Protein AF-A0AAV7DV89-F1 (afdb_monomer)

Foldseek 3Di:
DVLLLVLLQAQKAWDWDDDPNDTDTAIDGDDPVVSSVLSVVLLLVQLVVVCVVPVDDSVVSSVVSSVQSNVCHGDSNVVSVVRVVSNVVRVVRNVSPPPDPVVPPPDDDDDDDDDPDPPPDDD

Secondary structure (DSSP, 8-state):
-HHHHHHH--SEEEEEEEETTEEEEEEEEPPHHHHHHHHHHHHHHHHHHHHHHH---HHHHHHHHHHHHHTT-SHHHHHHHHHHHHHHHTGGGGGGGT---TTS-------------------

Structure (mmCIF, N/CA/C/O backbone):
data_AF-A0AAV7DV89-F1
#
_entry.id   AF-A0AAV7DV89-F1
#
loop_
_atom_site.group_PDB
_atom_site.id
_atom_site.type_symbol
_atom_site.label_atom_id
_atom_site.label_alt_id
_atom_site.label_comp_id
_atom_site.label_asym_id
_atom_site.label_entity_id
_atom_site.label_seq_id
_atom_site.pdbx_PDB_ins_code
_atom_site.Cartn_x
_atom_site.Cartn_y
_atom_site.Cartn_z
_atom_site.occupancy
_atom_site.B_iso_or_equiv
_atom_site.auth_seq_id
_atom_site.auth_comp_id
_atom_site.auth_asym_id
_atom_site.auth_atom_id
_atom_site.pdbx_PDB_model_num
ATOM 1 N N . MET A 1 1 ? 0.422 -11.874 -13.757 1.00 79.88 1 MET A N 1
ATOM 2 C CA . MET A 1 1 ? 0.107 -10.480 -13.340 1.00 79.88 1 MET A CA 1
ATOM 3 C C . MET A 1 1 ? -0.885 -10.447 -12.180 1.00 79.88 1 MET A C 1
ATOM 5 O O . MET A 1 1 ? -0.644 -9.702 -11.240 1.00 79.88 1 MET A O 1
ATOM 9 N N . VAL A 1 2 ? -1.951 -11.257 -12.205 1.00 90.88 2 VAL A N 1
ATOM 10 C CA . VAL A 1 2 ? -2.949 -11.334 -11.117 1.00 90.88 2 VAL A CA 1
ATOM 11 C C . VAL A 1 2 ? -2.300 -11.646 -9.759 1.00 90.88 2 VAL A C 1
ATOM 13 O O . VAL A 1 2 ? -2.501 -10.891 -8.808 1.00 90.88 2 VAL A O 1
ATOM 16 N N . ASP A 1 3 ? -1.413 -12.644 -9.711 1.00 93.25 3 ASP A N 1
ATOM 17 C CA . ASP A 1 3 ? -0.704 -13.043 -8.480 1.00 93.25 3 ASP A CA 1
ATOM 18 C C . ASP A 1 3 ? 0.190 -11.926 -7.916 1.00 93.25 3 ASP A C 1
ATOM 20 O O . ASP A 1 3 ? 0.318 -11.746 -6.705 1.00 93.25 3 ASP A O 1
ATOM 24 N N . ALA A 1 4 ? 0.796 -11.119 -8.795 1.00 93.75 4 ALA A N 1
ATOM 25 C CA . ALA A 1 4 ? 1.640 -9.996 -8.388 1.00 93.75 4 ALA A CA 1
ATOM 26 C C . ALA A 1 4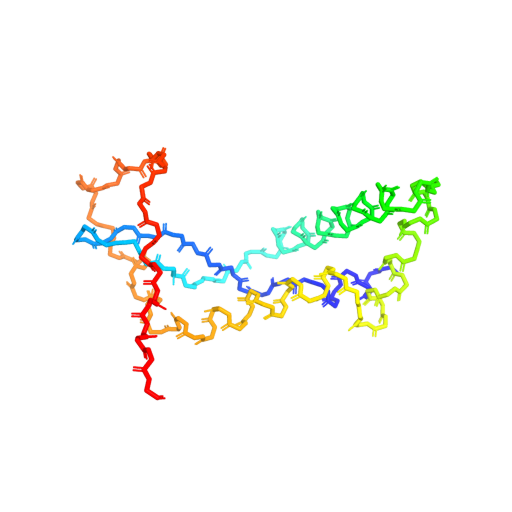 ? 0.820 -8.906 -7.682 1.00 93.75 4 ALA A C 1
ATOM 28 O O . ALA A 1 4 ? 1.249 -8.359 -6.665 1.00 93.75 4 ALA A O 1
ATOM 29 N N . VAL A 1 5 ? -0.382 -8.616 -8.193 1.00 94.06 5 VAL A N 1
ATOM 30 C CA . VAL A 1 5 ? -1.305 -7.669 -7.555 1.00 94.06 5 VAL A CA 1
AT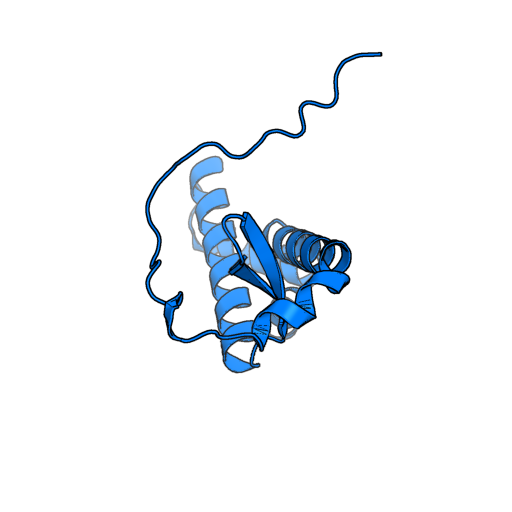OM 31 C C . VAL A 1 5 ? -1.777 -8.229 -6.218 1.00 94.06 5 VAL A C 1
ATOM 33 O O . VAL A 1 5 ? -1.795 -7.503 -5.229 1.00 94.06 5 VAL A O 1
ATOM 36 N N . GLU A 1 6 ? -2.110 -9.517 -6.155 1.00 94.31 6 GLU A N 1
ATOM 37 C CA . GLU A 1 6 ? -2.564 -10.183 -4.933 1.00 94.31 6 GLU A CA 1
ATOM 38 C C . GLU A 1 6 ? -1.546 -10.130 -3.790 1.00 94.31 6 GLU A C 1
ATOM 40 O O . GLU A 1 6 ? -1.912 -9.819 -2.656 1.00 94.31 6 GLU A O 1
ATOM 45 N N . ASN A 1 7 ? -0.256 -10.276 -4.096 1.00 94.56 7 ASN A N 1
ATOM 46 C CA . ASN A 1 7 ? 0.815 -10.106 -3.113 1.00 94.56 7 ASN A CA 1
ATOM 47 C C . ASN A 1 7 ? 0.878 -8.688 -2.509 1.00 94.56 7 ASN A C 1
ATOM 49 O O . ASN A 1 7 ? 1.357 -8.521 -1.384 1.00 94.56 7 ASN A O 1
ATOM 53 N N . ILE A 1 8 ? 0.413 -7.663 -3.231 1.00 95.88 8 ILE A N 1
ATOM 54 C CA . ILE A 1 8 ? 0.459 -6.255 -2.802 1.00 95.88 8 ILE A CA 1
ATOM 55 C C . ILE A 1 8 ? -0.859 -5.799 -2.163 1.00 95.88 8 ILE A C 1
ATOM 57 O O . ILE A 1 8 ? -0.835 -4.863 -1.361 1.00 95.88 8 ILE A O 1
ATOM 61 N N . LYS A 1 9 ? -1.990 -6.460 -2.449 1.00 95.06 9 LYS A N 1
ATOM 62 C CA . LYS A 1 9 ? -3.316 -6.102 -1.910 1.00 95.06 9 LYS A CA 1
ATOM 63 C C . LYS A 1 9 ? -3.278 -5.957 -0.378 1.00 95.06 9 LYS A C 1
ATOM 65 O O . LYS A 1 9 ? -2.993 -6.941 0.317 1.00 95.06 9 LYS A O 1
ATOM 70 N N . PRO A 1 10 ? -3.540 -4.754 0.169 1.00 96.06 10 PRO A N 1
ATOM 71 C CA . PRO A 1 10 ? -3.642 -4.558 1.608 1.00 96.06 10 PRO A CA 1
ATOM 72 C C . PRO A 1 10 ? -5.022 -4.997 2.110 1.00 96.06 10 PRO A C 1
ATOM 74 O O . PRO A 1 10 ? -6.031 -4.659 1.507 1.00 96.06 10 PRO A O 1
ATOM 77 N N . ILE A 1 11 ? -5.068 -5.724 3.228 1.00 94.69 11 ILE A N 1
ATOM 78 C CA . ILE A 1 11 ? -6.324 -6.141 3.877 1.00 94.69 11 ILE A CA 1
ATOM 79 C C . ILE A 1 11 ? -6.898 -5.015 4.751 1.00 94.69 11 ILE A C 1
ATOM 81 O O . ILE A 1 11 ? -8.101 -4.751 4.734 1.00 94.69 11 ILE A O 1
ATOM 85 N N . CYS A 1 12 ? -6.017 -4.340 5.488 1.00 93.69 12 CYS A N 1
ATOM 86 C CA . CYS A 1 12 ? -6.361 -3.240 6.379 1.00 93.69 12 CYS A CA 1
ATOM 87 C C . CYS A 1 12 ? -5.868 -1.908 5.806 1.00 93.69 12 CYS A C 1
ATOM 89 O O . CYS A 1 12 ? -4.922 -1.889 5.020 1.00 93.69 12 CYS A O 1
ATOM 91 N N . GLU A 1 13 ? -6.494 -0.811 6.214 1.00 92.88 13 GLU A N 1
ATOM 92 C CA . GLU A 1 13 ? -5.997 0.559 6.098 1.00 92.88 13 GLU A CA 1
ATOM 93 C C . GLU A 1 13 ? -5.995 1.217 7.480 1.00 92.88 13 GLU A C 1
ATOM 95 O O . GLU A 1 13 ? -6.558 0.677 8.433 1.00 92.88 13 GLU A O 1
ATOM 100 N N . VAL A 1 14 ? -5.324 2.358 7.593 1.00 93.44 14 VAL A N 1
ATOM 101 C CA . VAL A 1 14 ? -5.288 3.164 8.813 1.00 93.44 14 VAL A CA 1
ATOM 102 C C . VAL A 1 14 ? -5.871 4.528 8.468 1.00 93.44 14 VAL A C 1
ATOM 104 O O . VAL A 1 14 ? -5.420 5.167 7.515 1.00 93.44 14 VAL A O 1
ATOM 107 N N . GLU A 1 15 ? -6.893 4.942 9.207 1.00 90.00 15 GLU A N 1
ATOM 108 C CA . GLU A 1 15 ? -7.586 6.220 9.058 1.00 90.00 15 GLU A CA 1
ATOM 109 C C . GLU A 1 15 ? -7.273 7.119 10.256 1.00 90.00 15 GLU A C 1
ATOM 111 O O . GLU A 1 15 ? -7.212 6.657 11.391 1.00 90.00 15 GLU A O 1
ATOM 116 N N . LYS A 1 16 ? -7.074 8.414 10.009 1.00 90.00 16 LYS A N 1
ATOM 117 C CA . LYS A 1 16 ? -6.841 9.395 11.071 1.00 90.0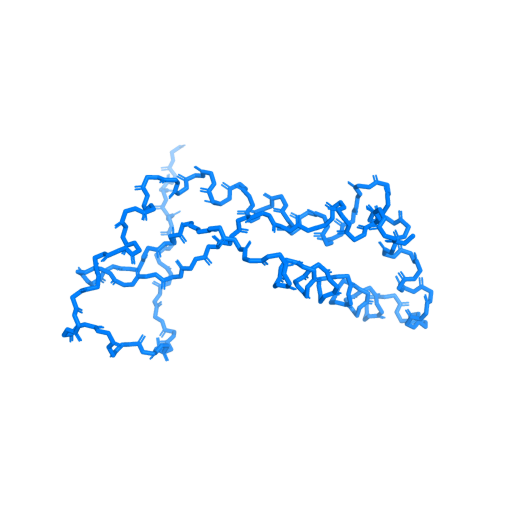0 16 LYS A CA 1
ATOM 118 C C . LYS A 1 16 ? -8.176 9.844 11.648 1.00 90.00 16 LYS A C 1
ATOM 120 O O . LYS A 1 16 ? -8.982 10.425 10.927 1.00 90.00 16 LYS A O 1
ATOM 125 N N . VAL A 1 17 ? -8.391 9.604 12.937 1.00 88.56 17 VAL A N 1
ATOM 126 C CA . VAL A 1 17 ? -9.614 9.985 13.653 1.00 88.56 17 VAL A CA 1
ATOM 127 C C . VAL A 1 17 ? -9.244 10.914 14.803 1.00 88.56 17 VAL A C 1
ATOM 129 O O . VAL A 1 17 ? -8.414 10.570 15.640 1.00 88.56 17 VAL A O 1
ATOM 132 N N . GLY A 1 18 ? -9.856 12.098 14.842 1.00 88.44 18 GLY A N 1
ATOM 133 C CA . GLY A 1 18 ? -9.744 13.013 15.975 1.00 88.44 18 GLY A CA 1
ATOM 134 C C . GLY A 1 18 ? -10.711 12.610 17.084 1.00 88.44 18 GLY A C 1
ATOM 135 O O . GLY A 1 18 ? -11.902 12.463 16.821 1.00 88.44 18 GLY A O 1
ATOM 136 N N . VAL A 1 19 ? -10.214 12.427 18.306 1.00 84.25 19 VAL A N 1
ATOM 137 C CA . VAL A 1 19 ? -11.028 12.155 19.497 1.00 84.25 19 VAL A CA 1
ATOM 138 C C . VAL A 1 19 ? -10.503 13.016 20.638 1.00 84.25 19 VAL A C 1
ATOM 140 O O . VAL A 1 19 ? -9.322 12.935 20.971 1.00 84.25 19 VAL A O 1
ATOM 143 N N . ALA A 1 20 ? -11.374 13.844 21.225 1.00 82.62 20 ALA A N 1
ATOM 144 C CA . ALA A 1 20 ? -11.064 14.660 22.404 1.00 82.62 20 ALA A CA 1
ATOM 145 C C . ALA A 1 20 ? -9.739 15.455 22.291 1.00 82.62 20 ALA A C 1
ATOM 147 O O . ALA A 1 20 ? -8.927 15.476 23.212 1.00 82.62 20 ALA A O 1
ATOM 148 N N . GLY A 1 21 ? -9.496 16.081 21.133 1.00 85.88 21 GLY A N 1
ATOM 149 C CA . GLY A 1 21 ? -8.316 16.926 20.895 1.00 85.88 21 GLY A CA 1
ATOM 150 C C . GLY A 1 21 ? -7.029 16.192 20.492 1.00 85.88 21 GLY A C 1
ATOM 151 O O . GLY A 1 21 ? -6.049 16.856 20.171 1.00 85.88 21 GLY A O 1
ATOM 152 N N . THR A 1 22 ? -7.020 14.855 20.441 1.00 88.44 22 THR A N 1
ATOM 153 C CA . THR A 1 22 ? -5.890 14.054 19.924 1.00 88.44 22 THR A CA 1
ATOM 154 C C . THR A 1 22 ? -6.262 13.368 18.610 1.00 88.44 22 THR A C 1
ATOM 156 O O . THR A 1 22 ? -7.416 12.995 18.403 1.00 88.44 22 THR A O 1
ATOM 159 N N . ILE A 1 23 ? -5.292 13.188 17.708 1.00 90.00 23 ILE A N 1
ATOM 160 C CA . ILE A 1 23 ? -5.478 12.454 16.448 1.00 90.00 23 ILE A CA 1
ATOM 161 C C . ILE A 1 23 ? -4.898 11.050 16.601 1.00 90.00 23 ILE A C 1
ATOM 163 O O . ILE A 1 23 ? -3.694 10.888 16.788 1.00 90.00 23 ILE A O 1
ATOM 167 N N . TYR A 1 24 ? -5.751 10.039 16.470 1.00 91.19 24 TYR A N 1
ATOM 168 C CA . TYR A 1 24 ? -5.369 8.634 16.511 1.00 91.19 24 TYR A CA 1
ATOM 169 C C . TYR A 1 24 ? -5.353 8.027 15.111 1.00 91.19 24 TYR A C 1
ATOM 171 O O . TYR A 1 24 ? -6.186 8.338 14.260 1.00 91.19 24 TYR A O 1
ATOM 179 N N . ASP A 1 25 ? -4.420 7.108 14.899 1.00 92.56 25 ASP A N 1
ATOM 180 C CA . ASP A 1 25 ? -4.356 6.263 13.715 1.00 92.56 25 ASP A CA 1
ATOM 181 C C . ASP A 1 25 ? -5.194 4.997 13.974 1.00 92.56 25 ASP A C 1
ATOM 183 O O . ASP A 1 25 ? -4.777 4.083 14.686 1.00 92.56 25 ASP A O 1
ATOM 187 N N . VAL A 1 26 ? -6.400 4.948 13.411 1.00 92.50 26 VAL A N 1
ATOM 188 C CA . VAL A 1 26 ? -7.403 3.905 13.653 1.00 92.50 26 VAL A CA 1
ATOM 189 C C . VAL A 1 26 ? -7.382 2.870 12.523 1.00 92.50 26 VAL A C 1
ATOM 191 O O . VAL A 1 26 ? -7.616 3.224 11.364 1.00 92.50 26 VAL A O 1
ATOM 194 N N . PRO A 1 27 ? -7.131 1.581 12.809 1.00 95.19 27 PRO A N 1
ATOM 195 C CA . PRO A 1 27 ? -7.139 0.544 11.784 1.00 95.19 27 PRO A CA 1
ATOM 196 C C . PRO A 1 27 ? -8.562 0.150 11.359 1.00 95.19 27 PRO A C 1
ATOM 198 O O . PRO A 1 27 ? -9.476 0.049 12.179 1.00 95.19 27 PRO A O 1
ATOM 201 N N . GLY A 1 28 ? -8.738 -0.150 10.070 1.00 92.00 28 GLY A N 1
ATOM 202 C CA . GLY A 1 28 ? -10.002 -0.599 9.483 1.00 92.00 28 GLY A CA 1
ATOM 203 C C . GLY A 1 28 ? -9.817 -1.574 8.317 1.00 92.00 28 GLY A C 1
ATOM 204 O O . GLY A 1 28 ? -8.770 -1.608 7.676 1.00 92.00 28 GLY A O 1
ATOM 205 N N . ILE A 1 29 ? -10.840 -2.388 8.038 1.00 92.75 29 ILE A N 1
ATOM 206 C CA . ILE A 1 29 ? -10.849 -3.330 6.905 1.00 92.75 29 ILE A CA 1
ATOM 207 C C . ILE A 1 29 ? -11.208 -2.583 5.618 1.00 92.75 29 ILE A C 1
ATOM 209 O O . ILE A 1 29 ? -12.162 -1.805 5.594 1.00 92.75 29 ILE A O 1
ATOM 213 N N . VAL A 1 30 ? -10.475 -2.867 4.541 1.00 94.62 30 VAL A N 1
ATOM 214 C CA . VAL A 1 30 ? -10.674 -2.249 3.224 1.00 94.62 30 VAL A CA 1
ATOM 215 C C . VAL A 1 30 ? -11.585 -3.116 2.356 1.00 94.62 30 VAL A C 1
ATOM 217 O O . VAL A 1 30 ? -11.389 -4.328 2.271 1.00 94.62 30 VAL A O 1
ATOM 220 N N . ALA A 1 31 ? -12.537 -2.503 1.648 1.00 94.50 31 ALA A N 1
ATOM 221 C CA . ALA A 1 31 ? -13.371 -3.192 0.658 1.00 94.50 31 ALA A CA 1
ATOM 222 C C . ALA A 1 31 ? -12.547 -3.713 -0.537 1.00 94.50 31 ALA A C 1
ATOM 224 O O . ALA A 1 31 ? -11.615 -3.045 -0.987 1.00 94.50 31 ALA A O 1
ATOM 225 N N . ARG A 1 32 ? -12.910 -4.880 -1.091 1.00 93.56 32 ARG A N 1
ATOM 226 C CA . ARG A 1 32 ? -12.120 -5.596 -2.118 1.00 93.56 32 ARG A CA 1
ATOM 227 C C . ARG A 1 32 ? -11.759 -4.735 -3.337 1.00 93.56 32 ARG A C 1
ATOM 229 O O . ARG A 1 32 ? -10.599 -4.736 -3.747 1.00 93.56 32 ARG A O 1
ATOM 236 N N . ASP A 1 33 ? -12.695 -3.946 -3.854 1.00 94.56 33 ASP A N 1
ATOM 237 C CA . ASP A 1 33 ? -12.471 -3.093 -5.035 1.00 94.56 33 ASP A CA 1
ATOM 238 C C . ASP A 1 33 ? -11.416 -2.009 -4.757 1.00 94.56 33 ASP A C 1
ATOM 240 O O . ASP A 1 33 ? -10.512 -1.729 -5.556 1.00 94.56 33 ASP A O 1
ATOM 244 N N . ARG A 1 34 ? -11.460 -1.445 -3.544 1.00 95.06 34 ARG A N 1
ATOM 245 C CA . ARG A 1 34 ? -10.477 -0.469 -3.065 1.00 95.06 34 ARG A CA 1
ATOM 246 C C . ARG A 1 34 ? -9.115 -1.115 -2.813 1.00 95.06 34 ARG A C 1
ATOM 248 O O . ARG A 1 34 ? -8.103 -0.483 -3.118 1.00 95.06 34 ARG A O 1
ATOM 255 N N . GLN A 1 35 ? -9.057 -2.363 -2.339 1.00 95.44 35 GLN A N 1
ATOM 256 C CA . GLN A 1 35 ? -7.791 -3.097 -2.173 1.00 95.44 35 GLN A CA 1
ATOM 257 C C . GLN A 1 35 ? -7.049 -3.243 -3.506 1.00 95.44 35 GLN A C 1
ATOM 259 O O . GLN A 1 35 ? -5.846 -2.982 -3.580 1.00 95.44 35 GLN A O 1
ATOM 264 N N . GLN A 1 36 ? -7.767 -3.615 -4.570 1.00 94.69 36 GLN A N 1
ATOM 265 C CA . GLN A 1 36 ? -7.199 -3.732 -5.915 1.00 94.69 36 GLN A CA 1
ATOM 266 C C . GLN A 1 36 ? -6.701 -2.376 -6.429 1.00 94.69 36 GLN A C 1
ATOM 268 O O . GLN A 1 36 ? -5.565 -2.260 -6.891 1.00 94.69 36 GLN A O 1
ATOM 273 N N . THR A 1 37 ? -7.514 -1.331 -6.259 1.00 96.06 37 THR A N 1
ATOM 274 C CA . THR A 1 37 ? -7.174 0.040 -6.667 1.00 96.06 37 THR A CA 1
ATOM 275 C C . THR A 1 37 ? -5.924 0.560 -5.947 1.00 96.06 37 THR A C 1
ATOM 277 O O . THR A 1 37 ? -5.059 1.198 -6.550 1.00 96.06 37 THR A O 1
ATOM 280 N N . LEU A 1 38 ? -5.796 0.291 -4.644 1.00 95.62 38 LEU A N 1
ATOM 281 C CA . LEU A 1 38 ? -4.612 0.641 -3.857 1.00 95.62 38 LEU A CA 1
ATOM 282 C C . LEU A 1 38 ? -3.368 -0.103 -4.342 1.00 95.62 38 LEU A C 1
ATOM 284 O O . LEU A 1 38 ? -2.330 0.532 -4.529 1.00 95.62 38 LEU A O 1
ATOM 288 N N . ALA A 1 39 ? -3.481 -1.408 -4.599 1.00 95.44 39 ALA A N 1
ATOM 289 C CA . ALA A 1 39 ? -2.365 -2.215 -5.077 1.00 95.44 39 ALA A CA 1
ATOM 290 C C . ALA A 1 39 ? -1.824 -1.707 -6.423 1.00 95.44 39 ALA A C 1
ATOM 292 O O . ALA A 1 39 ? -0.625 -1.455 -6.546 1.00 95.44 39 ALA A O 1
ATOM 293 N N . ILE A 1 40 ? -2.705 -1.464 -7.401 1.00 95.00 40 ILE A N 1
ATOM 294 C CA . ILE A 1 40 ? -2.320 -0.939 -8.723 1.00 95.00 40 ILE A CA 1
ATOM 295 C C . ILE A 1 40 ? -1.653 0.435 -8.586 1.00 95.00 40 ILE A C 1
ATOM 297 O O . ILE A 1 40 ? -0.577 0.674 -9.136 1.00 95.00 40 ILE A O 1
ATOM 301 N N . ARG A 1 41 ? -2.244 1.333 -7.791 1.00 95.44 41 ARG A N 1
ATOM 302 C CA . ARG A 1 41 ? -1.699 2.675 -7.548 1.00 95.44 41 ARG A CA 1
ATOM 303 C C . ARG A 1 41 ? -0.321 2.641 -6.885 1.00 95.44 41 ARG A C 1
ATOM 305 O O . ARG A 1 41 ? 0.522 3.480 -7.195 1.00 95.44 41 ARG A O 1
ATOM 312 N N . TRP A 1 42 ? -0.066 1.690 -5.989 1.00 95.75 42 TRP A N 1
ATOM 313 C CA . TRP A 1 42 ? 1.250 1.535 -5.366 1.00 95.75 42 TRP A CA 1
ATOM 314 C C . TRP A 1 42 ? 2.303 1.012 -6.341 1.00 95.75 42 TRP A C 1
ATOM 316 O O . TRP A 1 42 ? 3.424 1.516 -6.310 1.00 95.75 42 TRP A O 1
ATOM 326 N N . ILE A 1 43 ? 1.946 0.077 -7.227 1.00 94.56 43 ILE A N 1
ATOM 327 C CA . ILE A 1 43 ? 2.838 -0.405 -8.295 1.00 94.56 43 ILE A CA 1
ATOM 328 C C . ILE A 1 43 ? 3.214 0.751 -9.229 1.00 94.56 43 ILE A C 1
ATOM 330 O O . ILE A 1 43 ? 4.395 0.990 -9.468 1.00 94.56 43 ILE A O 1
ATOM 334 N N . LEU A 1 44 ? 2.226 1.522 -9.696 1.00 94.56 44 LEU A N 1
ATOM 335 C CA . LEU A 1 44 ? 2.469 2.681 -10.561 1.00 94.56 44 LEU A CA 1
ATOM 336 C C . LEU A 1 44 ? 3.342 3.733 -9.867 1.00 94.56 44 LEU A C 1
ATOM 338 O O . LEU A 1 44 ? 4.322 4.203 -10.441 1.00 94.56 44 LEU A O 1
ATOM 342 N N . GLY A 1 45 ? 3.041 4.066 -8.608 1.00 94.38 45 GLY A N 1
ATOM 343 C CA . GLY A 1 45 ? 3.840 5.012 -7.829 1.00 94.38 45 GLY A CA 1
ATOM 344 C C . GLY A 1 45 ? 5.290 4.556 -7.628 1.00 94.38 45 GLY A C 1
ATOM 345 O O . GLY A 1 45 ? 6.203 5.379 -7.681 1.00 94.38 45 GLY A O 1
ATOM 346 N N . ALA A 1 46 ? 5.523 3.256 -7.435 1.00 93.25 46 ALA A N 1
ATOM 347 C CA . ALA A 1 46 ? 6.868 2.691 -7.347 1.00 93.25 46 ALA A CA 1
ATOM 348 C C . ALA A 1 46 ? 7.606 2.765 -8.697 1.00 93.25 46 ALA A C 1
ATOM 350 O O . ALA A 1 46 ? 8.753 3.214 -8.743 1.00 93.25 46 ALA A O 1
ATOM 351 N N . ALA A 1 47 ? 6.922 2.452 -9.802 1.00 93.06 47 ALA A N 1
ATOM 352 C CA . ALA A 1 47 ? 7.481 2.555 -11.148 1.00 93.06 47 ALA A CA 1
ATOM 353 C C . ALA A 1 47 ? 7.878 4.001 -11.501 1.00 93.06 47 ALA A C 1
ATOM 355 O O . ALA A 1 47 ? 8.967 4.227 -12.033 1.00 93.06 47 ALA A O 1
ATOM 356 N N . PHE A 1 48 ? 7.054 4.993 -11.139 1.00 92.56 48 PHE A N 1
ATOM 357 C CA . PHE A 1 48 ? 7.387 6.411 -11.320 1.00 92.56 48 PHE A CA 1
ATOM 358 C C . PHE A 1 48 ? 8.600 6.844 -10.490 1.00 92.56 48 PHE A C 1
ATOM 360 O O . PHE A 1 48 ? 9.479 7.529 -11.012 1.00 92.56 48 PHE A O 1
ATOM 367 N N . LYS A 1 49 ? 8.706 6.408 -9.227 1.00 91.12 49 LYS A N 1
ATOM 368 C CA . LYS A 1 49 ? 9.891 6.684 -8.394 1.00 91.12 49 LYS A CA 1
ATOM 369 C C . LYS A 1 49 ? 11.165 6.099 -9.007 1.00 91.12 49 LYS A C 1
ATOM 371 O O . LYS A 1 49 ? 12.188 6.778 -9.069 1.00 91.12 49 LYS A O 1
ATOM 376 N N . ARG A 1 50 ? 11.092 4.867 -9.518 1.00 87.50 50 ARG A N 1
ATOM 377 C CA . ARG A 1 50 ? 12.215 4.200 -10.191 1.00 87.50 50 ARG A CA 1
ATOM 378 C C . ARG A 1 50 ? 12.619 4.925 -11.478 1.00 87.50 50 ARG A C 1
ATOM 380 O O . ARG A 1 50 ? 13.810 5.113 -11.717 1.00 87.50 50 ARG A O 1
ATOM 387 N N . ARG A 1 51 ? 11.645 5.401 -12.263 1.00 89.06 51 ARG A N 1
ATOM 388 C CA . ARG A 1 51 ? 11.891 6.222 -13.459 1.00 89.06 51 ARG A CA 1
ATOM 389 C C . ARG A 1 51 ? 12.687 7.485 -13.130 1.00 89.06 51 ARG A C 1
ATOM 391 O O . ARG A 1 51 ? 13.631 7.789 -13.849 1.00 89.06 51 ARG A O 1
ATOM 398 N N . ILE A 1 52 ? 12.326 8.199 -12.063 1.00 86.88 52 ILE A N 1
ATOM 399 C CA . ILE A 1 52 ? 13.027 9.427 -11.654 1.00 86.88 52 ILE A CA 1
ATOM 400 C C . ILE A 1 52 ? 14.477 9.115 -11.259 1.00 86.88 52 ILE A C 1
ATOM 402 O O . ILE A 1 52 ? 15.386 9.821 -11.684 1.00 86.88 52 ILE A O 1
ATOM 406 N N . SER A 1 53 ? 14.701 8.032 -10.508 1.00 85.31 53 SER A N 1
ATOM 407 C CA . SER A 1 53 ? 16.032 7.675 -10.001 1.00 85.31 53 SER A CA 1
ATOM 408 C C . SER A 1 53 ? 17.009 7.214 -11.086 1.00 85.31 53 SER A C 1
ATOM 410 O O . SER A 1 53 ? 18.180 7.568 -11.032 1.00 85.31 53 SER A O 1
ATOM 412 N N . TYR A 1 54 ? 16.553 6.406 -12.047 1.00 80.25 54 TYR A N 1
ATOM 413 C CA . TYR A 1 54 ? 17.437 5.777 -13.040 1.00 80.25 54 TYR A CA 1
ATOM 414 C C . TYR A 1 54 ? 17.320 6.385 -14.445 1.00 80.25 54 TYR A C 1
ATOM 416 O O . TYR A 1 54 ? 18.070 6.006 -15.338 1.00 80.25 54 TYR A O 1
ATOM 424 N N . ARG A 1 55 ? 16.376 7.315 -14.659 1.00 82.69 55 ARG A N 1
ATOM 425 C CA . ARG A 1 55 ? 16.087 7.957 -15.956 1.00 82.69 55 ARG A CA 1
ATOM 426 C C . ARG A 1 55 ? 15.839 6.942 -17.094 1.00 82.69 55 ARG A C 1
ATOM 428 O O . ARG A 1 55 ? 16.260 7.147 -18.227 1.00 82.69 55 ARG A O 1
ATOM 435 N N . ILE A 1 56 ? 15.142 5.843 -16.788 1.00 87.75 56 ILE A N 1
ATOM 436 C CA . ILE A 1 56 ? 14.796 4.755 -17.728 1.00 87.75 56 ILE A CA 1
ATOM 437 C C . ILE A 1 56 ? 13.350 4.928 -18.241 1.00 87.75 56 ILE A C 1
ATOM 439 O O . ILE A 1 56 ? 12.526 5.578 -17.595 1.00 87.75 56 ILE A O 1
ATOM 443 N N . SER A 1 57 ? 13.026 4.329 -19.396 1.00 91.56 57 SER A N 1
ATOM 444 C CA . SER A 1 57 ? 11.644 4.195 -19.889 1.00 91.56 57 SER A CA 1
ATOM 445 C C . SER A 1 57 ? 10.701 3.596 -18.834 1.00 91.56 57 SER A C 1
ATOM 447 O O . SER A 1 57 ? 11.049 2.643 -18.128 1.00 91.56 57 SER A O 1
ATOM 449 N N . LEU A 1 58 ? 9.478 4.135 -18.769 1.00 91.00 58 LEU A N 1
ATOM 450 C CA . LEU A 1 58 ? 8.443 3.730 -17.817 1.00 91.00 58 LEU A CA 1
ATOM 451 C C . LEU A 1 58 ? 8.077 2.246 -17.948 1.00 91.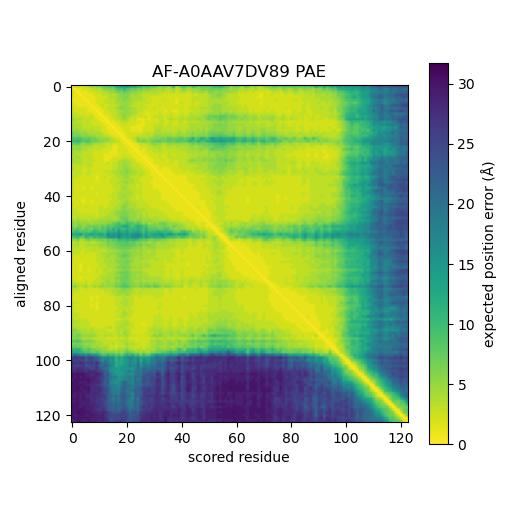00 58 LEU A C 1
ATOM 453 O O . LEU A 1 58 ? 7.842 1.591 -16.937 1.00 91.00 58 LEU A O 1
ATOM 457 N N . GLU A 1 59 ? 8.079 1.708 -19.166 1.00 92.12 59 GLU A N 1
ATOM 458 C CA . GLU A 1 59 ? 7.732 0.310 -19.451 1.00 92.12 59 GLU A CA 1
ATOM 459 C C . GLU A 1 59 ? 8.679 -0.663 -18.743 1.00 92.12 59 GLU A C 1
ATOM 461 O O . GLU A 1 59 ? 8.240 -1.585 -18.056 1.00 92.12 59 GLU A O 1
ATOM 466 N N . LYS A 1 60 ? 9.992 -0.406 -18.834 1.00 91.75 60 LYS A N 1
ATOM 467 C CA . LYS A 1 60 ? 11.021 -1.219 -18.170 1.00 91.75 60 LYS A CA 1
ATOM 468 C C . LYS A 1 60 ? 10.903 -1.123 -16.650 1.00 91.75 60 LYS A C 1
ATOM 470 O O . LYS A 1 60 ? 11.027 -2.131 -15.958 1.00 91.75 60 LYS A O 1
ATOM 475 N N . CYS A 1 61 ? 10.630 0.074 -16.124 1.00 92.56 61 CYS A N 1
ATOM 476 C CA . CYS A 1 61 ? 10.415 0.267 -14.691 1.00 92.56 61 CYS A CA 1
ATOM 477 C C . CYS A 1 61 ? 9.173 -0.484 -14.194 1.00 92.56 61 CYS A C 1
ATOM 479 O O . CYS A 1 61 ? 9.240 -1.130 -13.149 1.00 92.56 61 CYS A O 1
ATOM 481 N N . LEU A 1 62 ? 8.070 -0.426 -14.947 1.00 92.62 62 LEU A N 1
ATOM 482 C CA . LEU A 1 62 ? 6.821 -1.101 -14.613 1.00 92.62 62 LEU 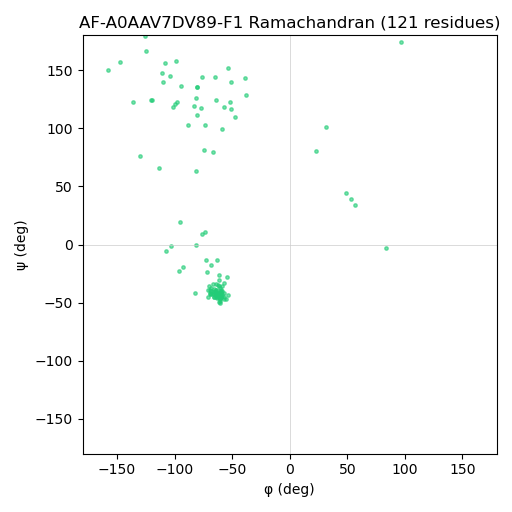A CA 1
ATOM 483 C C . LEU A 1 62 ? 6.980 -2.623 -14.653 1.00 92.62 62 LEU A C 1
ATOM 485 O O . LEU A 1 62 ? 6.574 -3.299 -13.711 1.00 92.62 62 LEU A O 1
ATOM 489 N N . PHE A 1 63 ? 7.623 -3.156 -15.695 1.00 93.50 63 PHE A N 1
ATOM 490 C CA . PHE A 1 63 ? 7.930 -4.582 -15.795 1.00 93.50 63 PHE A CA 1
ATOM 491 C C . PHE A 1 63 ? 8.757 -5.063 -14.599 1.00 93.50 63 PHE A C 1
ATOM 493 O O . PHE A 1 63 ? 8.414 -6.061 -13.965 1.00 93.50 63 PHE A O 1
ATOM 500 N N . ALA A 1 64 ? 9.805 -4.316 -14.243 1.00 93.19 64 ALA A N 1
ATOM 501 C CA . ALA A 1 64 ? 10.643 -4.645 -13.100 1.00 93.19 64 ALA A CA 1
ATOM 502 C C . ALA A 1 64 ? 9.856 -4.620 -11.775 1.00 93.19 64 ALA A C 1
ATOM 504 O O . ALA A 1 64 ? 10.007 -5.529 -10.968 1.00 93.19 64 ALA A O 1
ATOM 505 N N . GLU A 1 65 ? 8.980 -3.633 -11.550 1.00 93.56 65 GLU A N 1
ATOM 506 C CA . GLU A 1 65 ? 8.142 -3.586 -10.337 1.00 93.56 65 GLU A CA 1
ATOM 507 C C . GLU A 1 65 ? 7.128 -4.737 -10.283 1.00 93.56 65 GLU A C 1
ATOM 509 O O . GLU A 1 65 ? 6.906 -5.310 -9.218 1.00 93.56 65 GLU A O 1
ATOM 514 N N . ILE A 1 66 ? 6.531 -5.125 -11.415 1.00 94.25 66 ILE A N 1
ATOM 515 C CA . ILE A 1 66 ? 5.619 -6.278 -11.476 1.00 94.25 66 ILE A CA 1
ATOM 516 C C . ILE A 1 66 ? 6.372 -7.583 -11.175 1.00 94.25 66 ILE A C 1
ATOM 518 O O . ILE A 1 66 ? 5.854 -8.442 -10.457 1.00 94.25 66 ILE A O 1
ATOM 522 N N . LEU A 1 67 ? 7.598 -7.732 -11.684 1.00 94.81 67 LEU A N 1
ATOM 523 C CA . LEU A 1 67 ? 8.449 -8.887 -11.399 1.00 94.81 67 LEU A CA 1
ATOM 524 C C . LEU A 1 67 ? 8.848 -8.949 -9.916 1.00 94.81 67 LEU A C 1
ATOM 526 O O . LEU A 1 67 ? 8.784 -10.016 -9.300 1.00 94.81 67 LEU A O 1
ATOM 530 N N . ASP A 1 68 ? 9.218 -7.810 -9.329 1.00 94.56 68 ASP A N 1
ATOM 531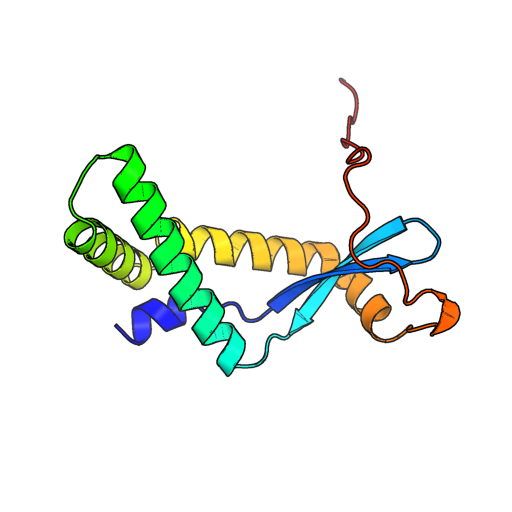 C CA . ASP A 1 68 ? 9.544 -7.697 -7.904 1.00 94.56 68 ASP A CA 1
ATOM 532 C C . ASP A 1 68 ? 8.326 -8.044 -7.034 1.00 94.56 68 ASP A C 1
ATOM 534 O O . ASP A 1 68 ? 8.427 -8.850 -6.105 1.00 94.56 68 ASP A O 1
ATOM 538 N N . ALA A 1 69 ? 7.152 -7.514 -7.389 1.00 95.19 69 ALA A N 1
ATOM 539 C CA . ALA A 1 69 ? 5.880 -7.787 -6.729 1.00 95.19 69 ALA A CA 1
ATOM 540 C C . ALA A 1 69 ? 5.510 -9.277 -6.745 1.00 95.19 69 ALA A C 1
ATOM 542 O O . ALA A 1 69 ? 5.076 -9.833 -5.731 1.00 95.19 69 ALA A O 1
ATOM 543 N N . TYR A 1 70 ? 5.718 -9.943 -7.884 1.00 95.81 70 TYR A N 1
ATOM 544 C CA . TYR A 1 70 ? 5.510 -11.383 -8.014 1.00 95.81 70 TYR A CA 1
ATOM 545 C C . TYR A 1 70 ? 6.427 -12.169 -7.069 1.00 95.81 70 TYR A C 1
ATOM 547 O O . TYR A 1 70 ? 5.984 -13.079 -6.372 1.00 95.81 70 TYR A O 1
ATOM 555 N N . ARG A 1 71 ? 7.689 -11.743 -6.951 1.00 95.38 71 ARG A N 1
ATOM 556 C CA . ARG A 1 71 ? 8.680 -12.317 -6.028 1.00 95.38 71 ARG A CA 1
ATOM 557 C C . ARG A 1 71 ? 8.487 -11.887 -4.567 1.00 95.38 71 ARG A C 1
ATOM 559 O O . ARG A 1 71 ? 9.351 -12.180 -3.743 1.00 95.38 71 ARG A O 1
ATOM 566 N N . LYS A 1 72 ? 7.378 -11.208 -4.236 1.00 93.31 72 LYS A N 1
ATOM 567 C CA . LYS A 1 72 ? 7.067 -10.656 -2.904 1.00 93.31 72 LYS A CA 1
ATOM 568 C C . LYS A 1 72 ? 8.150 -9.702 -2.384 1.00 93.31 72 LYS A C 1
ATOM 570 O O . LYS A 1 72 ? 8.401 -9.640 -1.185 1.00 93.31 72 LYS A O 1
ATOM 575 N N . ARG A 1 73 ? 8.785 -8.946 -3.277 1.00 93.19 73 ARG A N 1
ATOM 576 C CA . ARG A 1 73 ? 9.785 -7.920 -2.958 1.00 93.19 73 ARG A CA 1
ATOM 577 C C . ARG A 1 73 ? 9.378 -6.584 -3.577 1.00 93.19 73 ARG A C 1
ATOM 579 O O . ARG A 1 73 ? 8.338 -6.466 -4.220 1.00 93.19 73 ARG A O 1
ATOM 586 N N . GLY A 1 74 ? 10.195 -5.563 -3.349 1.00 92.06 74 GLY A N 1
ATOM 587 C CA . GLY A 1 74 ? 10.013 -4.242 -3.943 1.00 92.06 74 GLY A CA 1
ATOM 588 C C . GLY A 1 74 ? 9.286 -3.247 -3.042 1.00 92.06 74 GLY A C 1
ATOM 589 O O . GLY A 1 74 ? 8.809 -3.552 -1.944 1.00 92.06 74 GLY A O 1
ATOM 590 N N . ILE A 1 75 ? 9.226 -2.008 -3.525 1.00 93.25 75 ILE A N 1
ATOM 591 C CA . ILE A 1 75 ? 8.779 -0.848 -2.744 1.00 93.25 75 ILE A CA 1
ATOM 592 C C . ILE A 1 75 ? 7.282 -0.955 -2.431 1.00 93.25 75 ILE A C 1
ATOM 594 O O . ILE A 1 75 ? 6.853 -0.658 -1.314 1.00 93.25 75 ILE A O 1
ATOM 598 N N . ALA A 1 76 ? 6.485 -1.421 -3.396 1.00 94.44 76 ALA A N 1
ATOM 599 C CA . ALA A 1 76 ? 5.045 -1.586 -3.224 1.00 94.44 76 ALA A CA 1
ATOM 600 C C . ALA A 1 76 ? 4.706 -2.640 -2.152 1.00 94.44 76 ALA A C 1
ATOM 602 O O . ALA A 1 76 ? 3.813 -2.422 -1.331 1.00 94.44 76 ALA A O 1
ATOM 603 N N . ARG A 1 77 ? 5.459 -3.750 -2.097 1.00 95.12 77 ARG A N 1
ATOM 604 C CA . ARG A 1 77 ? 5.269 -4.795 -1.081 1.00 95.12 77 ARG A CA 1
ATOM 605 C C . ARG A 1 77 ? 5.674 -4.316 0.312 1.00 95.12 77 ARG A C 1
ATOM 607 O O . ARG A 1 77 ? 4.907 -4.533 1.248 1.00 95.12 77 ARG A O 1
ATOM 614 N N . LYS A 1 78 ? 6.801 -3.605 0.433 1.00 95.44 78 LYS A N 1
ATOM 615 C CA . LYS A 1 78 ? 7.249 -2.990 1.696 1.00 95.44 78 LYS A CA 1
ATOM 616 C C . LYS A 1 78 ? 6.214 -2.003 2.241 1.00 95.44 78 LYS A C 1
ATOM 618 O O . LYS A 1 78 ? 5.927 -1.992 3.432 1.00 95.44 78 LYS A O 1
ATOM 623 N N . LYS A 1 79 ? 5.577 -1.218 1.364 1.00 95.44 79 LYS A N 1
ATOM 624 C CA . LYS A 1 79 ? 4.492 -0.306 1.759 1.00 95.44 79 LYS A CA 1
ATOM 625 C C . LYS A 1 79 ? 3.301 -1.044 2.379 1.00 95.44 79 LYS A C 1
ATOM 627 O O . LYS A 1 79 ? 2.756 -0.569 3.372 1.00 95.44 79 LYS A O 1
ATOM 632 N N . ARG A 1 80 ? 2.925 -2.206 1.831 1.00 95.06 80 ARG A N 1
ATOM 633 C CA . ARG A 1 80 ? 1.885 -3.070 2.413 1.00 95.06 80 ARG A CA 1
ATOM 634 C C . ARG A 1 80 ? 2.254 -3.527 3.825 1.00 95.06 80 ARG A C 1
ATOM 636 O O . ARG A 1 80 ? 1.411 -3.480 4.710 1.00 95.06 80 ARG A O 1
ATOM 643 N N . GLU A 1 81 ? 3.500 -3.954 4.024 1.00 95.75 81 GLU A N 1
ATOM 644 C CA . GLU A 1 81 ? 3.995 -4.466 5.314 1.00 95.75 81 GLU A CA 1
ATOM 645 C C . GLU A 1 81 ? 4.025 -3.379 6.368 1.00 95.75 81 GLU A C 1
ATOM 647 O O . GLU A 1 81 ? 3.501 -3.587 7.454 1.00 95.75 81 GLU A O 1
ATOM 652 N N . ASN A 1 82 ? 4.533 -2.198 6.019 1.00 95.56 82 ASN A N 1
ATOM 653 C CA . ASN A 1 82 ? 4.528 -1.048 6.917 1.00 95.56 82 ASN A CA 1
ATOM 654 C C . ASN A 1 82 ? 3.106 -0.697 7.363 1.00 95.56 82 ASN A C 1
ATOM 656 O O . ASN A 1 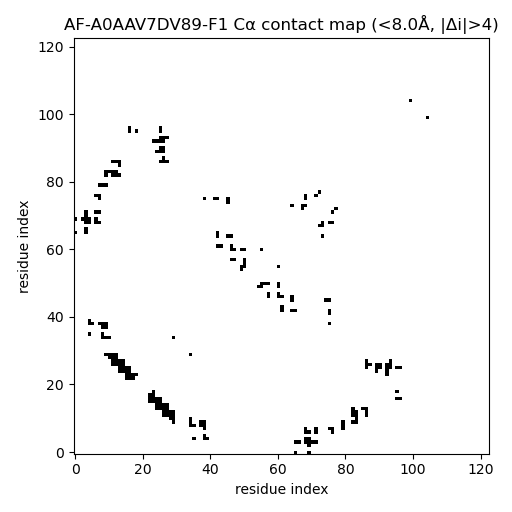82 ? 2.870 -0.418 8.533 1.00 95.56 82 ASN A O 1
ATOM 660 N N . LEU A 1 83 ? 2.147 -0.737 6.434 1.00 95.38 83 LEU A N 1
ATOM 661 C CA . LEU A 1 83 ? 0.760 -0.423 6.741 1.00 95.38 83 LEU A CA 1
ATOM 662 C C . LEU A 1 83 ? 0.109 -1.500 7.627 1.00 95.38 83 LEU A C 1
ATOM 664 O O . LEU A 1 83 ? -0.644 -1.166 8.538 1.00 95.38 83 LEU A O 1
ATOM 668 N N . HIS A 1 84 ? 0.404 -2.782 7.395 1.00 95.38 84 HIS A N 1
ATOM 669 C CA . HIS A 1 84 ? -0.068 -3.877 8.256 1.00 95.38 84 HIS A CA 1
ATOM 670 C C . HIS A 1 84 ? 0.587 -3.852 9.638 1.00 95.38 84 HIS A C 1
ATOM 672 O O . HIS A 1 84 ? -0.103 -4.090 10.624 1.00 95.38 84 HIS A O 1
ATOM 678 N N . GLY A 1 85 ? 1.872 -3.507 9.721 1.00 95.62 85 GLY A N 1
ATOM 679 C CA . GLY A 1 85 ? 2.575 -3.290 10.983 1.00 95.62 85 GLY A CA 1
ATOM 680 C C . GLY A 1 85 ? 1.933 -2.163 11.786 1.00 95.62 85 GLY A C 1
ATOM 681 O O . GLY A 1 85 ? 1.543 -2.382 12.927 1.00 95.62 85 GLY A O 1
ATOM 682 N N . LEU A 1 86 ? 1.704 -1.006 11.156 1.00 94.69 86 LEU A N 1
ATOM 683 C CA . LEU A 1 86 ? 1.036 0.134 11.792 1.00 94.69 86 LEU A CA 1
ATOM 684 C C . LEU A 1 86 ? -0.374 -0.226 12.284 1.00 94.69 86 LEU A C 1
ATOM 686 O O . LEU A 1 86 ? -0.742 0.084 13.414 1.00 94.69 86 LEU A O 1
ATOM 690 N N . ALA A 1 87 ? -1.149 -0.936 11.460 1.00 95.44 87 ALA A N 1
ATOM 691 C CA . ALA A 1 87 ? -2.479 -1.399 11.841 1.00 95.44 87 ALA A CA 1
ATOM 692 C C . ALA A 1 87 ? -2.450 -2.410 13.005 1.00 95.44 87 ALA A C 1
ATOM 694 O O . ALA A 1 87 ? -3.368 -2.419 13.824 1.00 95.44 87 ALA A O 1
ATOM 695 N N . SER A 1 88 ? -1.413 -3.251 13.088 1.00 94.31 88 SER A N 1
ATOM 696 C CA . SER A 1 88 ? -1.232 -4.215 14.178 1.00 94.31 88 SER A CA 1
ATOM 697 C C . SER A 1 88 ? -0.872 -3.523 15.491 1.00 94.31 88 SER A C 1
ATOM 699 O O . SER A 1 88 ? -1.465 -3.844 16.520 1.00 94.31 88 SER A O 1
ATOM 701 N N . THR A 1 89 ? 0.051 -2.558 15.457 1.00 95.88 89 THR A N 1
ATOM 702 C CA . THR A 1 89 ? 0.442 -1.762 16.631 1.00 95.88 89 THR A CA 1
ATOM 703 C C . THR A 1 89 ? -0.755 -1.008 17.209 1.00 95.88 89 THR A C 1
ATOM 705 O O . THR A 1 89 ? -0.967 -1.000 18.417 1.00 95.88 89 THR A O 1
ATOM 708 N N . ASN A 1 90 ? -1.605 -0.460 16.339 1.00 94.31 90 ASN A N 1
ATOM 709 C CA . ASN A 1 90 ? -2.738 0.384 16.724 1.00 94.31 90 ASN A CA 1
ATOM 710 C C . ASN A 1 90 ? -4.070 -0.373 16.838 1.00 94.31 90 ASN A C 1
ATOM 712 O O . ASN A 1 90 ? -5.143 0.234 16.810 1.00 94.31 90 ASN A O 1
ATOM 716 N N . ARG A 1 91 ? -4.041 -1.705 16.972 1.00 91.62 91 ARG A N 1
ATOM 717 C CA . ARG A 1 91 ? -5.253 -2.544 16.998 1.00 91.62 91 ARG A CA 1
ATOM 718 C C . ARG A 1 91 ? -6.237 -2.145 18.101 1.00 91.62 91 ARG A C 1
ATOM 720 O O . ARG A 1 91 ? -7.447 -2.256 17.903 1.00 91.62 91 ARG A O 1
ATOM 727 N N . SER A 1 92 ? -5.734 -1.665 19.238 1.00 90.88 92 SER A N 1
ATOM 728 C CA . SER A 1 92 ? -6.546 -1.215 20.374 1.00 90.88 92 SER A CA 1
ATOM 729 C C . SER A 1 92 ? -7.463 -0.041 20.018 1.00 90.88 92 SER A C 1
ATOM 731 O O . SER A 1 92 ? -8.571 0.037 20.539 1.00 90.88 92 SER A O 1
ATOM 733 N N . PHE A 1 93 ? -7.071 0.824 19.081 1.00 89.50 93 PHE A N 1
ATOM 734 C CA . PHE A 1 93 ? -7.813 2.030 18.698 1.00 89.50 93 PHE A CA 1
ATOM 735 C C . PHE A 1 93 ? -8.963 1.783 17.714 1.00 89.50 93 PHE A C 1
ATOM 737 O O . PHE A 1 93 ? -9.693 2.715 17.386 1.00 89.50 93 PHE A O 1
ATOM 744 N N . ALA A 1 94 ? -9.193 0.535 17.284 1.00 89.25 94 ALA A N 1
ATOM 745 C CA . ALA A 1 94 ? -10.279 0.173 16.364 1.00 89.25 94 ALA A CA 1
ATOM 746 C C . ALA A 1 94 ? -11.674 0.630 16.846 1.00 89.25 94 ALA A C 1
ATOM 748 O O . ALA A 1 94 ? -12.563 0.916 16.041 1.00 89.25 94 ALA A O 1
ATOM 749 N N . HIS A 1 95 ? -11.854 0.747 18.164 1.00 86.94 95 HIS A N 1
ATOM 750 C CA . HIS A 1 95 ? -13.096 1.198 18.784 1.00 86.94 95 HIS A CA 1
ATOM 751 C C . HIS A 1 95 ? -13.420 2.680 18.522 1.00 86.94 95 HIS A C 1
ATOM 753 O O . HIS A 1 95 ? -14.567 3.092 18.659 1.00 86.94 95 HIS A O 1
ATOM 759 N N . PHE A 1 96 ? -12.465 3.512 18.110 1.00 86.25 96 PHE A N 1
ATOM 760 C CA . PHE A 1 96 ? -12.766 4.915 17.814 1.00 86.25 96 PHE A CA 1
ATOM 761 C C . PHE A 1 96 ? -13.557 5.106 16.512 1.00 86.25 96 PHE A C 1
ATOM 763 O O . PHE A 1 96 ? -14.158 6.156 16.309 1.00 86.25 96 PHE A O 1
ATOM 770 N N . ARG A 1 97 ? -13.663 4.076 15.661 1.00 80.94 97 ARG A N 1
ATOM 771 C CA . ARG A 1 97 ? -14.368 4.162 14.372 1.00 80.94 97 ARG A CA 1
ATOM 772 C C . ARG A 1 97 ? -15.882 4.362 14.500 1.00 80.94 97 ARG A C 1
ATOM 774 O O . ARG A 1 97 ? -16.492 5.004 13.649 1.00 80.94 97 ARG A O 1
ATOM 781 N N . TRP A 1 98 ? -16.504 3.779 15.525 1.00 75.56 98 TRP A N 1
ATOM 782 C CA . TRP A 1 98 ? -17.963 3.801 15.695 1.00 75.56 98 TRP A CA 1
ATOM 783 C C . TRP A 1 98 ? -18.461 4.958 16.560 1.00 75.56 98 TRP A C 1
ATOM 785 O O . TRP A 1 98 ? -19.634 5.316 16.472 1.00 75.56 98 TRP A O 1
ATOM 795 N N . ARG A 1 99 ? -17.594 5.572 17.380 1.00 61.12 99 ARG A N 1
ATOM 796 C CA . ARG A 1 99 ? -17.969 6.693 18.251 1.00 61.12 99 ARG A CA 1
ATOM 797 C C . ARG A 1 99 ? -17.979 7.988 17.442 1.00 61.12 99 ARG A C 1
ATOM 799 O O . ARG A 1 99 ? -17.209 8.903 17.699 1.00 61.12 99 ARG A O 1
ATOM 806 N N . ARG A 1 100 ? -18.861 8.074 16.446 1.00 55.34 100 ARG A N 1
ATOM 807 C CA . ARG A 1 100 ? -19.199 9.364 15.847 1.00 55.34 100 ARG A CA 1
ATOM 808 C C . ARG A 1 100 ? -20.083 10.120 16.826 1.00 55.34 100 ARG A C 1
ATOM 810 O O . ARG A 1 100 ? -21.277 9.851 16.894 1.00 55.34 100 ARG A O 1
ATOM 817 N N . ASN A 1 101 ? -19.510 11.089 17.532 1.00 50.22 101 ASN A N 1
ATOM 818 C CA . ASN A 1 101 ? -20.296 12.209 18.025 1.00 50.22 101 ASN A CA 1
ATOM 819 C C . ASN A 1 101 ? -20.452 13.190 16.846 1.00 50.22 101 ASN A C 1
ATOM 821 O O . ASN A 1 101 ? -19.455 13.760 16.397 1.00 50.22 101 ASN A O 1
ATOM 825 N N . PRO A 1 102 ? -21.660 13.366 16.277 1.00 49.78 102 PRO A N 1
ATOM 826 C CA . PRO A 1 102 ? -21.857 14.174 15.070 1.00 49.78 102 PRO A CA 1
ATOM 827 C C . PRO A 1 102 ? -21.500 15.662 15.248 1.00 49.78 102 PRO A C 1
ATOM 829 O O . PRO A 1 102 ? -21.344 16.361 14.251 1.00 49.78 102 PRO A O 1
ATOM 832 N N . ALA A 1 103 ? -21.311 16.135 16.485 1.00 50.22 103 ALA A N 1
ATOM 833 C CA . ALA A 1 103 ? -20.880 17.499 16.792 1.00 50.22 103 ALA A CA 1
ATOM 834 C C . ALA A 1 103 ? -19.396 17.786 16.461 1.00 50.22 103 ALA A C 1
ATOM 836 O O . ALA A 1 103 ? -19.049 18.933 16.205 1.00 50.22 103 ALA A O 1
ATOM 837 N N . GLU A 1 104 ? -18.531 16.766 16.398 1.00 50.78 104 GLU A N 1
ATOM 838 C CA . GLU A 1 104 ? -17.081 16.922 16.148 1.00 50.78 104 GLU A CA 1
ATOM 839 C C . GLU A 1 104 ? -16.676 16.563 14.703 1.00 50.78 104 GLU A C 1
ATOM 841 O O . GLU A 1 104 ? -15.523 16.707 14.303 1.00 50.78 104 GLU A O 1
ATOM 846 N N . ALA A 1 105 ? -17.635 16.147 13.866 1.00 46.16 105 ALA A N 1
ATOM 847 C CA . ALA A 1 105 ? -17.404 15.648 12.506 1.00 46.16 105 ALA A CA 1
ATOM 848 C C . ALA A 1 105 ? -17.026 16.728 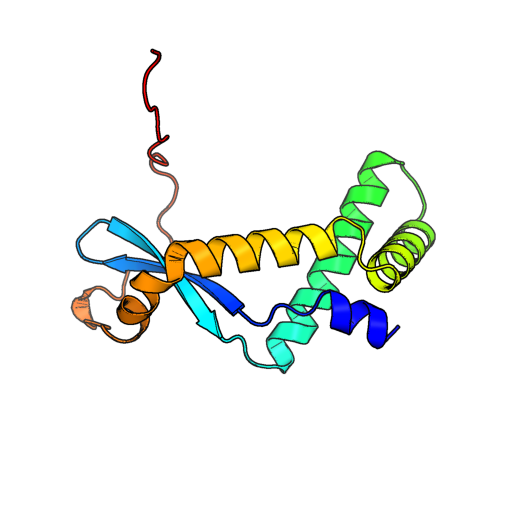11.461 1.00 46.16 105 ALA A C 1
ATOM 850 O O . ALA A 1 105 ? -16.988 16.440 10.263 1.00 46.16 105 ALA A O 1
ATOM 851 N N . ARG A 1 106 ? -16.723 17.964 11.881 1.00 42.62 106 ARG A N 1
ATOM 852 C CA . ARG A 1 106 ? -16.165 19.024 11.024 1.00 42.62 106 ARG A CA 1
ATOM 853 C C . ARG A 1 106 ? -14.744 19.378 11.439 1.00 42.62 106 ARG A C 1
ATOM 855 O O . ARG A 1 106 ? -14.467 20.508 11.814 1.00 42.62 106 ARG A O 1
ATOM 862 N N . ILE A 1 107 ? -13.822 18.442 11.276 1.00 47.91 107 ILE A N 1
ATOM 863 C CA . ILE A 1 107 ? -12.441 18.817 10.969 1.00 47.91 107 ILE A CA 1
ATOM 864 C C . ILE A 1 107 ? -12.025 17.984 9.765 1.00 47.91 107 ILE A C 1
ATOM 866 O O . ILE A 1 107 ? -11.310 16.989 9.853 1.00 47.91 107 ILE A O 1
ATOM 870 N N . GLY A 1 108 ? -12.526 18.398 8.600 1.00 39.59 108 GLY A N 1
ATOM 871 C CA . GLY A 1 108 ? -11.781 18.157 7.380 1.00 39.59 108 GLY A CA 1
ATOM 872 C C . GLY A 1 108 ? -10.414 18.795 7.571 1.00 39.59 108 GLY A C 1
ATOM 873 O O . GLY A 1 108 ? -10.348 19.990 7.828 1.00 39.59 108 GLY A O 1
ATOM 874 N N . CYS A 1 109 ? -9.369 17.970 7.525 1.00 42.69 109 CYS A N 1
ATOM 875 C CA . CYS A 1 109 ? -8.000 18.333 7.171 1.00 42.69 109 CYS A CA 1
ATOM 876 C C . CYS A 1 109 ? -7.678 19.831 7.362 1.00 42.69 109 CYS A C 1
ATOM 878 O O . CYS A 1 109 ? -7.698 20.598 6.400 1.00 42.69 109 CYS A O 1
ATOM 880 N N . VAL A 1 110 ? -7.397 20.257 8.598 1.00 35.12 110 VAL A N 1
ATOM 881 C CA . VAL A 1 110 ? -6.714 21.534 8.824 1.00 35.12 110 VAL A CA 1
ATOM 882 C C . VAL A 1 110 ? -5.237 21.233 9.042 1.00 35.12 110 VAL A C 1
ATOM 884 O O . VAL A 1 110 ? -4.850 20.404 9.860 1.00 35.12 110 VAL A O 1
ATOM 887 N N . LYS A 1 111 ? -4.481 21.874 8.160 1.00 36.62 111 LYS A N 1
ATOM 888 C CA . LYS A 1 111 ? -3.046 21.894 7.905 1.00 36.62 111 LYS A CA 1
ATOM 889 C C . LYS A 1 111 ? -2.158 21.870 9.157 1.00 36.62 111 LYS A C 1
ATOM 891 O O . LYS A 1 111 ? -2.467 22.516 10.146 1.00 36.62 111 LYS A O 1
ATOM 896 N N . GLU A 1 112 ? -1.045 21.149 9.007 1.00 41.34 112 GLU A N 1
ATOM 897 C CA . GLU A 1 112 ? 0.289 21.382 9.588 1.00 41.34 112 GLU A CA 1
ATOM 898 C C . GLU A 1 112 ? 0.343 22.058 10.977 1.00 41.34 112 GLU A C 1
ATOM 900 O O . GLU A 1 112 ? 0.271 23.274 11.109 1.00 41.34 112 GLU A O 1
ATOM 905 N N . GLY A 1 113 ? 0.561 21.232 12.004 1.00 28.05 113 GLY A N 1
ATOM 906 C CA . GLY A 1 113 ? 0.949 21.583 13.376 1.00 28.05 113 GLY A CA 1
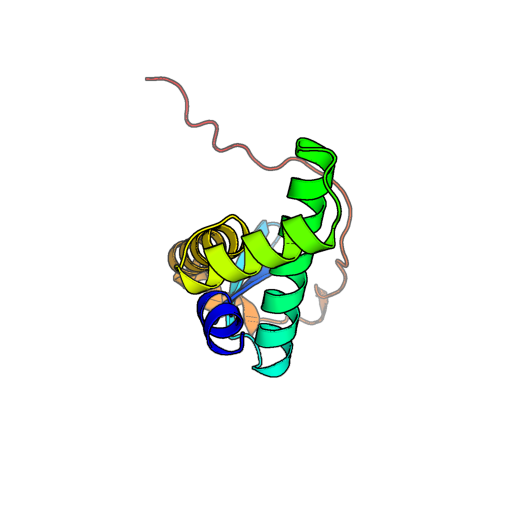ATOM 907 C C . GLY A 1 113 ? 1.607 20.350 14.015 1.00 28.05 113 GLY A C 1
ATOM 908 O O . GLY A 1 113 ? 1.328 19.239 13.554 1.00 28.05 113 GLY A O 1
ATOM 909 N N . PRO A 1 114 ? 2.554 20.508 14.957 1.00 32.59 114 PRO A N 1
ATOM 910 C CA . PRO A 1 114 ? 3.721 19.642 15.054 1.00 32.59 114 PRO A CA 1
ATOM 911 C C . PRO A 1 114 ? 3.324 18.204 15.381 1.00 32.59 114 PRO A C 1
ATOM 913 O O . PRO A 1 114 ? 2.682 17.929 16.391 1.00 32.59 114 PRO A O 1
ATOM 916 N N . THR A 1 115 ? 3.755 17.276 14.524 1.00 38.44 115 THR A N 1
ATOM 917 C CA . THR A 1 115 ? 4.015 15.894 14.921 1.00 38.44 115 THR A CA 1
ATOM 918 C C . THR A 1 115 ? 4.850 15.946 16.188 1.00 38.44 115 THR A C 1
ATOM 920 O O . THR A 1 115 ? 6.005 16.367 16.129 1.00 38.44 115 THR A O 1
ATOM 923 N N . THR A 1 116 ? 4.272 15.562 17.324 1.00 33.25 116 THR A N 1
ATOM 924 C CA . THR A 1 116 ? 5.036 15.239 18.521 1.00 33.25 116 THR A CA 1
ATOM 925 C C . THR A 1 116 ? 5.968 14.099 18.148 1.00 33.25 116 THR A C 1
ATOM 927 O O . THR A 1 116 ? 5.581 12.939 18.009 1.00 33.25 116 THR A O 1
ATOM 930 N N . ILE A 1 117 ? 7.207 14.496 17.882 1.00 33.22 117 ILE A N 1
ATOM 931 C CA . ILE A 1 117 ? 8.381 13.653 17.914 1.00 33.22 117 ILE A CA 1
ATOM 932 C C . ILE A 1 117 ? 8.330 12.985 19.289 1.00 33.22 117 ILE A C 1
ATOM 934 O O . ILE A 1 117 ? 8.250 13.668 20.311 1.00 33.22 117 ILE A O 1
ATOM 938 N N . LEU A 1 118 ? 8.318 11.655 19.314 1.00 36.50 118 LEU A N 1
ATOM 939 C CA . LEU A 1 118 ? 8.791 10.926 20.481 1.00 36.50 118 LEU A CA 1
ATOM 940 C C . LEU A 1 118 ? 10.298 11.203 20.560 1.00 36.50 118 LEU A C 1
ATOM 942 O O . LEU A 1 118 ? 11.109 10.426 20.067 1.00 36.50 118 LEU A O 1
ATOM 946 N N . GLU A 1 119 ? 10.652 12.376 21.085 1.00 28.83 119 GLU A N 1
ATOM 947 C CA . GLU A 1 119 ? 11.935 12.614 21.731 1.00 28.83 119 GLU A CA 1
ATOM 948 C C . GLU A 1 119 ? 11.830 11.919 23.087 1.00 28.83 119 GLU A C 1
ATOM 950 O O . GLU A 1 119 ? 11.492 12.523 24.105 1.00 28.83 119 GLU A O 1
ATOM 955 N N . GLU A 1 120 ? 12.048 10.605 23.086 1.00 31.09 120 GLU A N 1
ATOM 956 C CA . GLU A 1 120 ? 12.600 9.974 24.274 1.00 31.09 120 GLU A CA 1
ATOM 957 C C . GLU A 1 120 ? 14.091 10.295 24.282 1.00 31.09 120 GLU A C 1
ATOM 959 O O . GLU A 1 120 ? 14.831 10.026 23.334 1.00 31.09 120 GLU A O 1
ATOM 964 N N . LYS A 1 121 ? 14.439 11.015 25.343 1.00 31.38 121 LYS A N 1
ATOM 965 C CA . LYS A 1 121 ? 15.743 11.546 25.696 1.00 31.38 121 LYS A CA 1
ATOM 966 C C . LYS A 1 121 ? 16.814 10.459 25.701 1.00 31.38 121 LYS A C 1
ATOM 968 O O . LYS A 1 121 ? 16.537 9.299 25.987 1.00 31.38 121 LYS A O 1
ATOM 973 N N . GLU A 1 122 ? 18.031 10.915 25.435 1.00 29.27 122 GLU A N 1
ATOM 974 C CA . GLU A 1 122 ? 19.282 10.277 25.831 1.00 29.27 122 GLU A CA 1
ATOM 975 C C . GLU A 1 122 ? 19.195 9.653 27.234 1.00 29.27 122 GLU A C 1
ATOM 977 O O . GLU A 1 122 ? 18.836 10.340 28.193 1.00 29.27 122 GLU A O 1
ATOM 982 N N . GLU A 1 123 ? 19.584 8.381 27.321 1.00 31.27 123 GLU A N 1
ATOM 983 C CA . GLU A 1 123 ? 20.447 7.807 28.364 1.00 31.27 123 GLU A CA 1
ATOM 984 C C . GLU A 1 123 ? 21.225 6.618 27.780 1.00 31.27 123 GLU A C 1
ATOM 986 O O . GLU A 1 123 ? 20.614 5.801 27.049 1.00 31.27 123 GLU A O 1
#

Radius of gyration: 17.98 Å; Cα contacts (8 Å, |Δi|>4): 132; chains: 1; bounding box: 42×35×48 Å

Nearest PDB structures (foldseek):
  6xyw-assembly1_Bf  TM=9.363E-01  e=8.213E-12  Arabidopsis thaliana
  8a22-assembly1_Bg  TM=9.426E-01  e=8.285E-09  Polytomella magna
  7nql-assembly1_AG  TM=9.577E-01  e=4.683E-07  Sus scrofa
  7zhg-assembly1_H  TM=9.378E-01  e=2.227E-05  Pyrococcus abyssi GE5
  8bn3-assembly1_S5  TM=9.504E-01  e=3.962E-05  Saccharomyces cerevisiae

Sequence (123 aa):
MVDAVENIKPICEVEKVGVAGTIYDVPGIVARDRQQTLAIRWILGAAFKRRISYRISLEKCLFAEILDAYRKRGIARKKRENLHGLASTNRSFAHFRWRRNPAEARIGCVKEGPTTILEEKEE

Organism: Aristolochia fimbriata (NCBI:txid158543)

InterPro domains:
  IPR000235 Small ribosomal subunit protein uS7 [PTHR11205] (2-91)
  IPR023798 Small ribosomal subunit protein uS7 domain [PF00177] (2-91)
  IPR036823 Small ribosomal subunit protein uS7 domain superfamily [G3DSA:1.10.455.10] (1-98)
  IPR036823 Small ribosomal subunit protein uS7 domain superfamily [SSF47973] (2-98)

Solvent-accessible surface area (backbone atoms only — not comparable to full-atom values): 7224 Å² total; per-residue (Å²): 110,70,67,22,46,58,64,28,41,43,62,59,46,68,44,82,44,79,55,96,94,42,78,42,66,27,34,44,81,52,58,70,72,57,19,52,52,51,25,53,52,35,46,53,53,41,17,53,53,47,23,70,76,67,72,50,64,60,66,62,31,41,52,50,46,49,52,28,24,55,72,70,33,57,68,40,34,50,53,35,50,54,50,52,50,53,29,59,76,27,50,82,43,40,68,61,75,75,68,72,58,80,89,67,74,80,68,74,85,78,76,92,73,83,78,79,71,86,76,74,72,93,130

Mean predicted aligned error: 9.6 Å

pLDDT: mean 81.56, std 21.62, range [28.05, 96.06]